Protein AF-A0A920TAX7-F1 (afdb_monomer_lite)

Sequence (154 aa):
MPIRPSKCPGRVSQLYTNQVIPYFRAPHIYVGFPTRYIDRGWSYSATQLPRYGYRKLRGAKSRREGTAVTDGMFMASRDATTFHVWPESFIRPGLRGEQSWFYGDTYQNHGLVETKSMFEDGATICRSTSVRILTRIILVSSAATHCESTDSCR

Foldseek 3Di:
DDDDPPPPPPPQWDWPPFLWDQDPVGNLKIKTWTKTKDFPFPDPVLCVDAPLVVLVVLCVVPRQQSGMFIAIWIWMDRPVPDIDTDPAGPPHPDPDRHDHRGDLPHDADRDDDDAADPDPPPPDDDPDDGHDPDPPRPSPPPPPDDDDDDDDDD

Structure (mmCIF, N/CA/C/O backbone):
data_AF-A0A920TAX7-F1
#
_entry.id   AF-A0A920TAX7-F1
#
loop_
_atom_site.group_PDB
_atom_site.id
_atom_site.type_symbol
_atom_site.label_atom_id
_atom_site.label_alt_id
_atom_site.label_comp_id
_atom_site.label_asym_id
_atom_site.label_entity_id
_atom_site.label_seq_id
_atom_site.pdbx_PDB_ins_code
_atom_site.Cartn_x
_atom_site.Cartn_y
_atom_site.Cartn_z
_atom_site.occupancy
_atom_site.B_iso_or_equiv
_atom_site.auth_seq_id
_atom_site.auth_comp_id
_atom_site.auth_asym_id
_atom_site.auth_atom_id
_atom_site.pdbx_PDB_model_num
ATOM 1 N N . MET A 1 1 ? -14.433 -36.311 -15.760 1.00 39.09 1 MET A N 1
ATOM 2 C CA . MET A 1 1 ? -13.158 -35.707 -15.305 1.00 39.09 1 MET A CA 1
ATOM 3 C C . MET A 1 1 ? -13.354 -35.214 -13.877 1.00 39.09 1 MET A C 1
ATOM 5 O O . MET A 1 1 ? -14.354 -34.539 -13.662 1.00 39.09 1 MET A O 1
ATOM 9 N N . PRO A 1 2 ? -12.489 -35.547 -12.903 1.00 37.56 2 PRO A N 1
ATOM 10 C CA . PRO A 1 2 ? -12.627 -35.031 -11.545 1.00 37.56 2 PRO A CA 1
ATOM 11 C C . PRO A 1 2 ? -12.168 -33.569 -11.482 1.00 37.56 2 PRO A C 1
ATOM 13 O O . PRO A 1 2 ? -11.057 -33.235 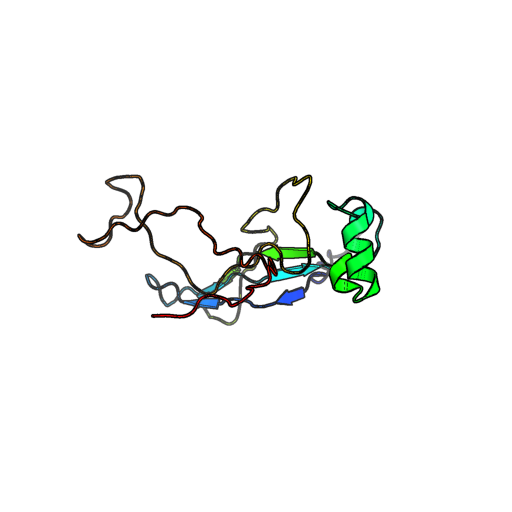-11.898 1.00 37.56 2 PRO A O 1
ATOM 16 N N . ILE A 1 3 ? -13.025 -32.698 -10.952 1.00 46.84 3 ILE A N 1
ATOM 17 C CA . ILE A 1 3 ? -12.693 -31.296 -10.687 1.00 46.84 3 ILE A CA 1
ATOM 18 C C . ILE A 1 3 ? -11.668 -31.283 -9.547 1.00 46.84 3 ILE A C 1
ATOM 20 O O . ILE A 1 3 ? -11.983 -31.682 -8.427 1.00 46.84 3 ILE A O 1
ATOM 24 N N . ARG A 1 4 ? -10.428 -30.848 -9.815 1.00 38.44 4 ARG A N 1
ATOM 25 C CA . ARG A 1 4 ? -9.463 -30.612 -8.729 1.00 38.44 4 ARG A CA 1
ATOM 26 C C . ARG A 1 4 ? -10.005 -29.496 -7.830 1.00 38.44 4 ARG A C 1
ATOM 28 O O . ARG A 1 4 ? -10.455 -28.487 -8.375 1.00 38.44 4 ARG A O 1
ATOM 35 N N . PRO A 1 5 ? -9.902 -29.609 -6.493 1.00 42.09 5 PRO A N 1
ATOM 36 C CA . PRO A 1 5 ? -10.180 -28.475 -5.626 1.00 42.09 5 PRO A CA 1
ATOM 37 C C . PRO A 1 5 ? -9.261 -27.323 -6.036 1.00 42.09 5 PRO A C 1
ATOM 39 O O . PRO A 1 5 ? -8.039 -27.487 -6.128 1.00 42.09 5 PRO A O 1
ATOM 42 N N . SER A 1 6 ? -9.852 -26.163 -6.320 1.00 42.00 6 SER A N 1
ATOM 43 C CA . SER A 1 6 ? -9.107 -24.952 -6.633 1.00 42.00 6 SER A CA 1
ATOM 44 C C . SER A 1 6 ? -8.309 -24.552 -5.399 1.00 42.00 6 SER A C 1
ATOM 46 O O . SER A 1 6 ? -8.835 -23.915 -4.487 1.00 42.00 6 SER A O 1
ATOM 48 N N . LYS A 1 7 ? -7.030 -24.940 -5.357 1.00 43.59 7 LYS A N 1
ATOM 49 C CA . LYS A 1 7 ? -6.075 -24.425 -4.380 1.00 43.59 7 LYS A CA 1
ATOM 50 C C . LYS A 1 7 ? -6.057 -22.912 -4.558 1.00 43.59 7 LYS A C 1
ATOM 52 O O . LYS A 1 7 ? -5.478 -22.438 -5.533 1.00 43.59 7 LYS A O 1
ATOM 57 N N . CYS A 1 8 ? -6.721 -22.181 -3.659 1.00 44.59 8 CYS A N 1
ATOM 58 C CA . CYS A 1 8 ? -6.710 -20.724 -3.663 1.00 44.59 8 CYS A CA 1
ATOM 59 C C . CYS A 1 8 ? -5.242 -20.292 -3.746 1.00 44.59 8 CYS A C 1
ATOM 61 O O . CYS A 1 8 ? -4.473 -20.657 -2.846 1.00 44.59 8 CYS A O 1
ATOM 63 N N . PRO A 1 9 ? -4.806 -19.618 -4.827 1.00 52.56 9 PRO A N 1
ATOM 64 C CA . PRO A 1 9 ? -3.419 -19.213 -4.936 1.00 52.56 9 PRO A CA 1
ATOM 65 C C . PRO A 1 9 ? -3.136 -18.295 -3.751 1.00 52.56 9 PRO A C 1
ATOM 67 O O . PRO A 1 9 ? -3.832 -17.296 -3.556 1.00 52.56 9 PRO A O 1
ATOM 70 N N . GLY A 1 10 ? -2.159 -18.681 -2.923 1.00 56.06 10 GLY A N 1
ATOM 71 C CA . GLY A 1 10 ? -1.776 -17.903 -1.750 1.00 56.06 10 GLY A CA 1
ATOM 72 C C . GLY A 1 10 ? -1.522 -16.456 -2.162 1.00 56.06 10 GLY A C 1
ATOM 73 O O . GLY A 1 10 ? -0.975 -16.212 -3.240 1.00 56.06 10 GLY A O 1
ATOM 74 N N . ARG A 1 11 ? -1.974 -15.500 -1.343 1.00 63.75 11 ARG A N 1
ATOM 75 C CA . ARG A 1 11 ? -1.949 -14.074 -1.688 1.00 63.75 11 ARG A CA 1
ATOM 76 C C . ARG A 1 11 ? -0.521 -13.659 -2.073 1.00 63.75 11 ARG A C 1
ATOM 78 O O . ARG A 1 11 ? 0.345 -13.540 -1.218 1.00 63.75 11 ARG A O 1
ATOM 85 N N . VAL A 1 12 ? -0.302 -13.420 -3.369 1.00 69.62 12 VAL A N 1
ATOM 86 C CA . VAL A 1 12 ? 1.019 -13.090 -3.947 1.00 69.62 12 VAL A CA 1
ATOM 87 C C . VAL A 1 12 ? 1.494 -11.688 -3.529 1.00 69.62 12 VAL A C 1
ATOM 89 O O . VAL A 1 12 ? 2.661 -11.345 -3.681 1.00 69.62 12 VAL A O 1
ATOM 92 N N . SER A 1 13 ? 0.587 -10.861 -3.007 1.00 80.06 13 SER A N 1
ATOM 93 C CA . SER A 1 13 ? 0.865 -9.510 -2.528 1.00 80.06 13 SER A CA 1
ATOM 94 C C . SER A 1 13 ? 1.096 -9.470 -1.018 1.00 80.06 13 SER A C 1
ATOM 96 O O . SER A 1 13 ? 0.290 -10.010 -0.255 1.00 80.06 13 SER A O 1
ATOM 98 N N . GLN A 1 14 ? 2.115 -8.741 -0.582 1.00 88.69 14 GLN A N 1
ATOM 99 C CA . GLN A 1 14 ? 2.385 -8.503 0.835 1.00 88.69 14 GLN A CA 1
ATOM 100 C C . GLN A 1 14 ? 1.474 -7.390 1.375 1.00 88.69 14 GLN A C 1
ATOM 102 O O . GLN A 1 14 ? 1.037 -6.525 0.614 1.00 88.69 14 GLN A O 1
ATOM 107 N N . LEU A 1 15 ? 1.179 -7.417 2.677 1.00 89.19 15 LEU A N 1
ATOM 108 C CA . LEU A 1 15 ? 0.447 -6.359 3.381 1.00 89.19 15 LEU A CA 1
ATOM 109 C C . LEU A 1 15 ? 1.375 -5.715 4.413 1.00 89.19 15 LEU A C 1
ATOM 111 O O . LEU A 1 15 ? 2.032 -6.420 5.179 1.00 89.19 15 LEU A O 1
ATOM 115 N N . TYR A 1 16 ? 1.419 -4.388 4.419 1.00 88.44 16 TYR A N 1
ATOM 116 C CA . TYR A 1 16 ? 2.251 -3.580 5.304 1.00 88.44 16 TYR A CA 1
ATOM 117 C C . TYR A 1 16 ? 1.437 -2.462 5.946 1.00 88.44 16 TYR A C 1
ATOM 119 O O . TYR A 1 16 ? 0.374 -2.092 5.448 1.00 88.44 16 TYR A O 1
ATOM 127 N N . THR A 1 17 ? 1.970 -1.911 7.046 1.00 87.75 17 THR A N 1
ATOM 128 C CA . THR A 1 17 ? 1.420 -0.731 7.736 1.00 87.75 17 THR A CA 1
ATOM 129 C C . THR A 1 17 ? -0.099 -0.823 7.895 1.00 87.75 17 THR A C 1
ATOM 131 O O . THR A 1 17 ? -0.821 0.026 7.400 1.00 87.75 17 THR A O 1
ATOM 134 N N . ASN A 1 18 ? -0.585 -1.888 8.544 1.00 88.94 18 ASN A N 1
ATOM 135 C CA . ASN A 1 18 ? -2.000 -2.298 8.535 1.00 88.94 18 ASN A CA 1
ATOM 136 C C . ASN A 1 18 ? -3.018 -1.246 9.036 1.00 88.94 18 ASN A C 1
ATOM 138 O O . ASN A 1 18 ? -4.220 -1.436 8.855 1.00 88.94 18 ASN A O 1
ATOM 142 N N . GLN A 1 19 ? -2.542 -0.187 9.699 1.00 88.56 19 GLN A N 1
ATOM 143 C CA . GLN A 1 19 ? -3.304 0.917 10.290 1.00 88.56 19 GLN A CA 1
ATOM 144 C C . GLN A 1 19 ? -4.613 0.509 10.983 1.00 88.56 19 GLN A C 1
ATOM 146 O O . GLN A 1 19 ? -5.665 1.096 10.736 1.00 88.56 19 GLN A O 1
ATOM 151 N N . VAL A 1 20 ? -4.556 -0.510 11.844 1.00 91.62 20 VAL A N 1
ATOM 152 C CA . VAL A 1 20 ? -5.741 -0.994 12.562 1.00 91.62 20 VAL A CA 1
ATOM 153 C C . VAL A 1 20 ? -6.120 -0.029 13.684 1.00 91.62 20 VAL A C 1
ATOM 155 O O . VAL A 1 20 ? -5.267 0.367 14.482 1.00 91.62 20 VAL A O 1
ATOM 158 N N . ILE A 1 21 ? -7.407 0.307 13.760 1.00 91.62 21 ILE A N 1
ATOM 159 C CA . ILE A 1 21 ? -8.031 1.041 14.864 1.00 91.62 21 ILE A CA 1
ATOM 160 C C . ILE A 1 21 ? -9.398 0.442 15.225 1.00 91.62 21 ILE A C 1
ATOM 162 O O . ILE A 1 21 ? -10.103 -0.051 14.340 1.00 91.62 21 ILE A O 1
ATOM 166 N N . PRO A 1 22 ? -9.817 0.510 16.501 1.00 92.31 22 PRO A N 1
ATOM 167 C CA . PRO A 1 22 ? -11.219 0.335 16.856 1.00 92.31 22 PRO A CA 1
ATOM 168 C C . PRO A 1 22 ? -12.039 1.511 16.304 1.00 92.31 22 PRO A C 1
ATOM 170 O O . PRO A 1 22 ? -11.614 2.668 16.355 1.00 92.31 22 PRO A O 1
ATOM 173 N N . TYR A 1 23 ? -13.232 1.238 15.784 1.00 90.12 23 TYR A N 1
ATOM 174 C CA . TYR A 1 23 ? -14.146 2.284 15.347 1.00 90.12 23 TYR A CA 1
ATOM 175 C C . TYR A 1 23 ? -14.778 2.963 16.566 1.00 90.12 23 TYR A C 1
ATOM 177 O O . TYR A 1 23 ? -15.477 2.325 17.347 1.00 90.12 23 TYR A O 1
ATOM 185 N N . PHE A 1 24 ? -14.564 4.270 16.732 1.00 87.62 24 PHE A N 1
ATOM 186 C CA . PHE A 1 24 ? -14.940 4.995 17.957 1.00 87.62 24 PHE A CA 1
ATOM 187 C C . PHE A 1 24 ? -16.435 4.910 18.328 1.00 87.62 24 PHE A C 1
ATOM 189 O O . PHE A 1 24 ? -16.763 4.962 19.510 1.00 87.62 24 PHE A O 1
ATOM 196 N N . ARG A 1 25 ? -17.344 4.735 17.352 1.00 87.19 25 ARG A N 1
ATOM 197 C CA . ARG A 1 25 ? -18.790 4.549 17.609 1.00 87.19 25 ARG A CA 1
ATOM 198 C C . ARG A 1 25 ? -19.186 3.100 17.919 1.00 87.19 25 ARG A C 1
ATOM 200 O O . ARG A 1 25 ? -20.272 2.869 18.438 1.00 87.19 25 ARG A O 1
ATOM 207 N N . ALA A 1 26 ? -18.337 2.126 17.595 1.00 91.75 26 ALA A N 1
ATOM 208 C CA . ALA A 1 26 ? -18.546 0.712 17.894 1.00 91.75 26 ALA A CA 1
ATOM 209 C C . ALA A 1 26 ? -17.188 0.050 18.200 1.00 91.75 26 ALA A C 1
ATOM 211 O O . ALA A 1 26 ? -16.607 -0.575 17.312 1.00 91.75 26 ALA A O 1
ATOM 212 N N . PRO A 1 27 ? -16.669 0.163 19.442 1.00 90.69 27 PRO A N 1
ATOM 213 C CA . PRO A 1 27 ? -15.309 -0.279 19.788 1.00 90.69 27 PRO A CA 1
ATOM 214 C C . PRO A 1 27 ? -15.031 -1.771 19.557 1.00 90.69 27 PRO A C 1
ATOM 216 O O . PRO A 1 27 ? -13.879 -2.174 19.452 1.00 90.69 27 PRO A O 1
ATOM 219 N N . HIS A 1 28 ? -16.087 -2.582 19.444 1.00 93.12 28 HIS A N 1
ATOM 220 C CA . HIS A 1 28 ? -16.034 -4.000 19.088 1.00 93.12 28 HIS A CA 1
ATOM 221 C C . HIS A 1 28 ? -15.855 -4.259 17.574 1.00 93.12 28 HIS A C 1
ATOM 223 O O . HIS A 1 28 ? -15.926 -5.404 17.136 1.00 93.12 28 HIS A O 1
ATOM 229 N N . ILE A 1 29 ? -15.705 -3.214 16.754 1.00 93.81 29 ILE A N 1
ATOM 230 C CA . ILE A 1 29 ? -15.390 -3.304 15.326 1.00 93.81 29 ILE A CA 1
ATOM 231 C C . ILE A 1 29 ? -14.023 -2.668 15.109 1.00 93.81 29 ILE A C 1
ATOM 233 O O . ILE A 1 29 ? -13.836 -1.472 15.325 1.00 93.81 29 ILE A O 1
ATOM 237 N N . TYR A 1 30 ? -13.085 -3.468 14.625 1.00 94.06 30 TYR A N 1
ATOM 238 C CA . TYR A 1 30 ? -11.769 -3.030 14.194 1.00 94.06 30 TYR A CA 1
ATOM 239 C C . TYR A 1 30 ? -11.787 -2.828 12.687 1.00 94.06 30 TYR A C 1
ATOM 241 O O . TYR A 1 30 ? -12.262 -3.686 11.944 1.00 94.06 30 TYR A O 1
ATOM 249 N N . VAL A 1 31 ? -11.235 -1.712 12.230 1.00 93.44 31 VAL A N 1
ATOM 250 C CA . VAL A 1 31 ? -11.016 -1.428 10.810 1.00 93.44 31 VAL A CA 1
ATOM 251 C C . VAL A 1 31 ? -9.547 -1.122 10.579 1.00 93.44 31 VAL A C 1
ATOM 253 O O . VAL A 1 31 ? -8.878 -0.570 11.449 1.00 93.44 31 VAL A O 1
ATOM 256 N N . GLY A 1 32 ? -9.036 -1.505 9.417 1.00 91.94 32 GLY A N 1
ATOM 257 C CA . GLY A 1 32 ? -7.655 -1.274 9.026 1.00 91.9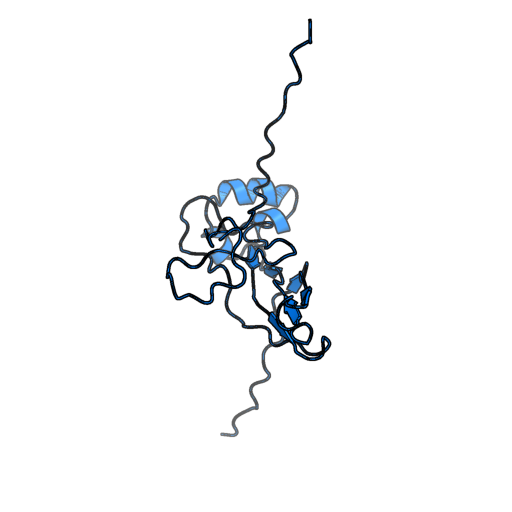4 32 GLY A CA 1
ATOM 258 C C . GLY A 1 32 ? -7.542 -0.922 7.552 1.00 91.94 32 GLY A C 1
ATOM 259 O O . GLY A 1 32 ? -8.364 -1.333 6.728 1.00 91.94 32 GLY A O 1
ATOM 260 N N . PHE A 1 33 ? -6.484 -0.187 7.234 1.00 91.75 33 PHE A N 1
ATOM 261 C CA . PHE A 1 33 ? -6.139 0.218 5.877 1.00 91.75 33 PHE A CA 1
ATOM 262 C C . PHE A 1 33 ? -4.748 -0.317 5.521 1.00 91.75 33 PHE A C 1
ATOM 264 O O . PHE A 1 33 ? -3.771 0.432 5.555 1.00 91.75 33 PHE A O 1
ATOM 271 N N . PRO A 1 34 ? -4.616 -1.632 5.263 1.00 91.00 34 PRO A N 1
ATOM 272 C CA . PRO A 1 34 ? -3.329 -2.219 4.947 1.00 91.00 34 PRO A CA 1
ATOM 273 C C . PRO A 1 34 ? -2.865 -1.792 3.559 1.00 91.00 34 PRO A C 1
ATOM 275 O O . PRO A 1 34 ? -3.576 -1.949 2.561 1.00 91.00 34 PRO A O 1
ATOM 278 N N . THR A 1 35 ? -1.627 -1.312 3.496 1.00 90.88 35 THR A N 1
ATOM 279 C CA . THR A 1 35 ? -0.949 -1.049 2.233 1.00 90.88 35 THR A CA 1
ATOM 280 C C . THR A 1 35 ? -0.578 -2.380 1.603 1.00 90.88 35 THR A C 1
ATOM 282 O O . THR A 1 35 ? 0.258 -3.126 2.122 1.00 90.88 35 THR A O 1
ATOM 285 N N . ARG A 1 36 ? -1.166 -2.674 0.448 1.00 90.25 36 ARG A N 1
ATOM 286 C CA . ARG A 1 36 ? -0.738 -3.772 -0.406 1.00 90.25 36 ARG A CA 1
ATOM 287 C C . ARG A 1 36 ? 0.533 -3.386 -1.141 1.00 90.25 36 ARG A C 1
ATOM 289 O O . ARG A 1 36 ? 0.611 -2.324 -1.748 1.00 90.25 36 ARG A O 1
ATOM 296 N N . TYR A 1 37 ? 1.512 -4.280 -1.105 1.00 90.31 37 TYR A N 1
ATOM 297 C CA . TYR A 1 37 ? 2.753 -4.191 -1.861 1.00 90.31 37 TYR A CA 1
ATOM 298 C C . TYR A 1 37 ? 2.799 -5.312 -2.900 1.00 90.31 37 TYR A C 1
ATOM 300 O O . TYR A 1 37 ? 2.613 -6.493 -2.582 1.00 90.31 37 TYR A O 1
ATOM 308 N N . ILE A 1 38 ? 3.054 -4.936 -4.153 1.00 89.25 38 ILE A N 1
ATOM 309 C CA . ILE A 1 38 ? 3.248 -5.854 -5.274 1.00 89.25 38 ILE A CA 1
ATOM 310 C C . ILE A 1 38 ? 4.542 -5.465 -5.986 1.00 89.25 38 ILE A C 1
ATOM 312 O O . ILE A 1 38 ? 4.637 -4.384 -6.560 1.00 89.25 38 ILE A O 1
ATOM 316 N N . ASP A 1 39 ? 5.511 -6.376 -6.020 1.00 90.00 39 ASP A N 1
ATOM 317 C CA . ASP A 1 39 ? 6.694 -6.270 -6.875 1.00 90.00 39 ASP A CA 1
ATOM 318 C C . ASP A 1 39 ? 6.772 -7.513 -7.765 1.00 90.00 39 ASP A C 1
ATOM 320 O O . ASP A 1 39 ? 6.872 -8.642 -7.287 1.00 90.00 39 ASP A O 1
ATOM 324 N N . ARG A 1 40 ? 6.677 -7.298 -9.080 1.00 87.81 40 ARG A N 1
ATOM 325 C CA . ARG A 1 40 ? 6.841 -8.338 -10.112 1.00 87.81 40 ARG A CA 1
ATOM 326 C C . ARG A 1 40 ? 8.140 -8.150 -10.907 1.00 87.81 40 ARG A C 1
ATOM 328 O O . ARG A 1 40 ? 8.362 -8.847 -11.893 1.00 87.81 40 ARG A O 1
ATOM 335 N N . GLY A 1 41 ? 9.001 -7.218 -10.493 1.00 89.44 41 GLY A N 1
ATOM 336 C CA . GLY A 1 41 ? 10.167 -6.790 -11.256 1.00 89.44 41 GLY A CA 1
ATOM 337 C C . GLY A 1 41 ? 9.813 -6.090 -12.569 1.00 89.44 41 GLY A C 1
ATOM 338 O O . GLY A 1 41 ? 8.705 -5.595 -12.769 1.00 89.44 41 GLY A O 1
ATOM 339 N N . TRP A 1 42 ? 10.783 -6.065 -13.483 1.00 90.06 42 TRP A N 1
ATOM 340 C CA . TRP A 1 42 ? 10.650 -5.491 -14.823 1.00 90.06 42 TRP A CA 1
ATOM 341 C C . TRP A 1 42 ? 9.854 -6.409 -15.765 1.00 90.06 42 TRP A C 1
ATOM 343 O O . TRP A 1 42 ? 10.390 -6.964 -16.720 1.00 90.06 42 TRP A O 1
ATOM 353 N N . SER A 1 43 ? 8.564 -6.585 -15.484 1.00 89.94 43 SER A N 1
ATOM 354 C CA . SER A 1 43 ? 7.617 -7.233 -16.394 1.00 89.94 43 SER A CA 1
ATOM 355 C C . SER A 1 43 ? 7.225 -6.304 -17.551 1.00 89.94 43 SER A C 1
ATOM 357 O O . SER A 1 43 ? 7.383 -5.084 -17.465 1.00 89.94 43 SER A O 1
ATOM 359 N N . TYR A 1 44 ? 6.602 -6.856 -18.601 1.00 90.00 44 TYR A N 1
ATOM 360 C CA . TYR A 1 44 ? 5.969 -6.049 -19.654 1.00 90.00 44 TYR A CA 1
ATOM 361 C C . TYR A 1 44 ? 5.018 -4.992 -19.065 1.00 90.00 44 TYR A C 1
ATOM 363 O O . TYR A 1 44 ? 5.127 -3.817 -19.403 1.00 90.00 44 TYR A O 1
ATOM 371 N N . SER A 1 45 ? 4.177 -5.362 -18.090 1.00 87.81 45 SER A N 1
ATOM 372 C CA . SER A 1 45 ? 3.277 -4.414 -17.420 1.00 87.81 45 SER A CA 1
ATOM 373 C C . SER A 1 45 ? 4.014 -3.272 -16.706 1.00 87.81 45 SER A C 1
ATOM 375 O O . SER A 1 45 ? 3.524 -2.150 -16.728 1.00 87.81 45 SER A O 1
ATOM 377 N N . ALA A 1 46 ? 5.201 -3.509 -16.132 1.00 88.06 46 ALA A N 1
ATOM 378 C CA . ALA A 1 46 ? 6.006 -2.455 -15.508 1.00 88.06 46 ALA A CA 1
ATOM 379 C C . ALA A 1 46 ? 6.566 -1.444 -16.531 1.00 88.06 46 ALA A C 1
ATOM 381 O O . ALA A 1 46 ? 6.788 -0.284 -16.185 1.00 88.06 46 ALA A O 1
ATOM 382 N N . THR A 1 47 ? 6.750 -1.846 -17.798 1.00 87.44 47 THR A N 1
ATOM 383 C CA . THR A 1 47 ? 7.130 -0.916 -18.882 1.00 87.44 47 THR A CA 1
ATOM 384 C C . THR A 1 47 ? 6.001 0.034 -19.279 1.00 87.44 47 THR A C 1
ATOM 386 O O . THR A 1 47 ? 6.273 1.140 -19.731 1.00 87.44 47 THR A O 1
ATOM 389 N N . GLN A 1 48 ? 4.746 -0.378 -19.069 1.00 88.62 48 GLN A N 1
ATOM 390 C CA . GLN A 1 48 ? 3.548 0.394 -19.414 1.00 88.62 48 GLN A CA 1
ATOM 391 C C . GLN A 1 48 ? 3.118 1.374 -18.303 1.00 88.62 48 GLN A C 1
ATOM 393 O O . GLN A 1 48 ? 2.126 2.080 -18.459 1.00 88.62 48 GLN A O 1
ATOM 398 N N . LEU A 1 49 ? 3.834 1.430 -17.169 1.00 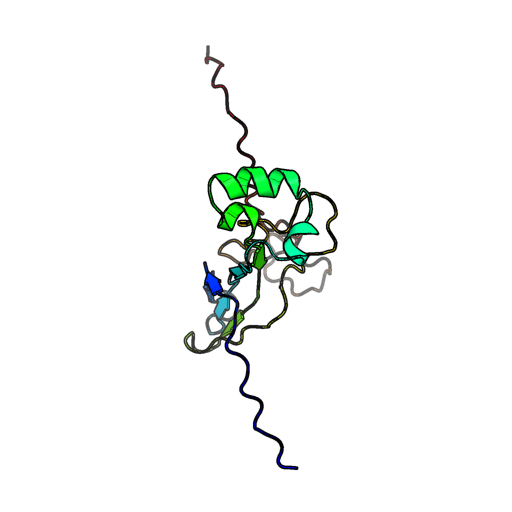88.25 49 LEU A N 1
ATOM 399 C CA . LEU A 1 49 ? 3.479 2.315 -16.053 1.00 88.25 49 LEU A CA 1
ATOM 400 C C . LEU A 1 49 ? 3.963 3.778 -16.265 1.00 88.25 49 LEU A C 1
ATOM 402 O O . LEU A 1 49 ? 5.065 3.997 -16.784 1.00 88.25 49 LEU A O 1
ATOM 406 N N . PRO A 1 50 ? 3.223 4.797 -15.771 1.00 88.38 50 PRO A N 1
ATOM 407 C CA . PRO A 1 50 ? 3.464 6.228 -16.047 1.00 88.38 50 PRO A CA 1
ATOM 408 C C . PRO A 1 50 ? 4.853 6.772 -15.671 1.00 88.38 50 PRO A C 1
ATOM 410 O O . PRO A 1 50 ? 5.215 6.754 -14.498 1.00 88.38 50 PRO A O 1
ATOM 413 N N . ARG A 1 51 ? 5.620 7.335 -16.616 1.00 87.44 51 ARG A N 1
ATOM 414 C CA . ARG A 1 51 ? 7.036 7.763 -16.433 1.00 87.44 51 ARG A CA 1
ATOM 415 C C . ARG A 1 51 ? 8.032 6.595 -16.298 1.00 87.44 51 ARG A C 1
ATOM 417 O O . ARG A 1 51 ? 8.885 6.581 -15.408 1.00 87.44 51 ARG A O 1
ATOM 424 N N . TYR A 1 52 ? 7.985 5.642 -17.229 1.00 89.50 52 TYR A N 1
ATOM 425 C CA . TYR A 1 52 ? 8.952 4.535 -17.346 1.00 89.50 52 TYR A CA 1
ATOM 426 C C . TYR A 1 52 ? 10.434 4.970 -17.255 1.00 89.50 52 TYR A C 1
ATOM 428 O O . TYR A 1 52 ? 11.220 4.336 -16.552 1.00 89.50 52 TYR A O 1
ATOM 436 N N . GLY A 1 53 ? 10.818 6.094 -17.878 1.00 91.19 53 GLY A N 1
ATOM 437 C CA . GLY A 1 53 ? 12.180 6.641 -17.770 1.00 91.19 53 GLY A CA 1
ATOM 438 C C . GLY A 1 53 ? 12.586 7.002 -16.334 1.00 91.19 53 GLY A C 1
ATOM 439 O O . GLY A 1 53 ? 13.668 6.634 -15.885 1.00 91.19 53 GLY A O 1
ATOM 440 N N . TYR A 1 54 ? 11.688 7.628 -15.566 1.00 89.94 54 TYR A N 1
ATOM 441 C CA . TYR A 1 54 ? 11.925 7.940 -14.151 1.00 89.94 54 TYR A CA 1
ATOM 442 C C . TYR A 1 54 ? 12.014 6.668 -13.291 1.00 89.94 54 TYR A C 1
ATOM 444 O O . TYR A 1 54 ? 12.882 6.570 -12.421 1.00 89.94 54 TYR A O 1
ATOM 452 N N . ARG A 1 55 ? 11.188 5.650 -13.586 1.00 91.06 55 ARG A N 1
ATOM 453 C CA . ARG A 1 55 ? 11.300 4.324 -12.951 1.00 91.06 55 ARG A CA 1
ATOM 454 C C . ARG A 1 55 ? 12.667 3.683 -13.184 1.00 91.06 55 ARG A C 1
ATOM 456 O O . ARG A 1 55 ? 13.186 3.079 -12.253 1.00 91.06 55 ARG A O 1
ATOM 463 N N . LYS A 1 56 ? 13.282 3.821 -14.369 1.00 92.31 56 LYS A N 1
ATOM 464 C CA . LYS A 1 56 ? 14.654 3.318 -14.600 1.00 92.31 56 LYS A CA 1
ATOM 465 C C . LYS A 1 56 ? 15.670 4.009 -13.692 1.00 92.31 56 LYS A C 1
ATOM 467 O O . LYS A 1 56 ? 16.485 3.325 -13.084 1.00 92.31 56 LYS A O 1
ATOM 472 N N . LEU A 1 57 ? 15.587 5.334 -13.556 1.00 92.50 57 LEU A N 1
ATOM 473 C CA . LEU A 1 57 ? 16.497 6.115 -12.709 1.00 92.50 57 LEU A CA 1
ATOM 474 C C . LEU A 1 57 ? 16.388 5.721 -11.225 1.00 92.50 57 LEU A C 1
ATOM 476 O O . LEU A 1 57 ? 17.408 5.495 -10.578 1.00 92.50 57 LEU A O 1
ATOM 480 N N . ARG A 1 58 ? 15.169 5.560 -10.687 1.00 89.88 58 ARG A N 1
ATOM 481 C CA . ARG A 1 58 ? 14.969 5.047 -9.315 1.00 89.88 58 ARG A CA 1
ATOM 482 C C . ARG A 1 58 ? 15.390 3.580 -9.181 1.00 89.88 58 ARG A C 1
ATOM 484 O O . ARG A 1 58 ? 16.112 3.225 -8.252 1.00 89.88 58 ARG A O 1
ATOM 491 N N . GLY A 1 59 ? 15.009 2.755 -10.155 1.00 90.38 59 GLY A N 1
ATOM 492 C CA . GLY A 1 59 ? 15.331 1.331 -10.232 1.00 90.38 59 GLY A CA 1
ATOM 493 C C . GLY A 1 59 ? 16.831 1.024 -10.258 1.00 90.38 59 GLY A C 1
ATOM 494 O O . GLY A 1 59 ? 17.231 -0.014 -9.738 1.00 90.38 59 GLY A O 1
ATOM 495 N N . ALA A 1 60 ? 17.653 1.929 -10.802 1.00 89.88 60 ALA A N 1
ATOM 496 C CA . ALA A 1 60 ? 19.111 1.810 -10.814 1.00 89.88 60 ALA A CA 1
ATOM 497 C C . ALA A 1 60 ? 19.729 1.883 -9.406 1.00 89.88 60 ALA A C 1
ATOM 499 O O . ALA A 1 60 ? 20.682 1.162 -9.125 1.00 89.88 60 ALA A O 1
ATOM 500 N N . LYS A 1 61 ? 19.170 2.706 -8.504 1.00 87.25 61 LYS A N 1
ATOM 501 C CA . LYS A 1 61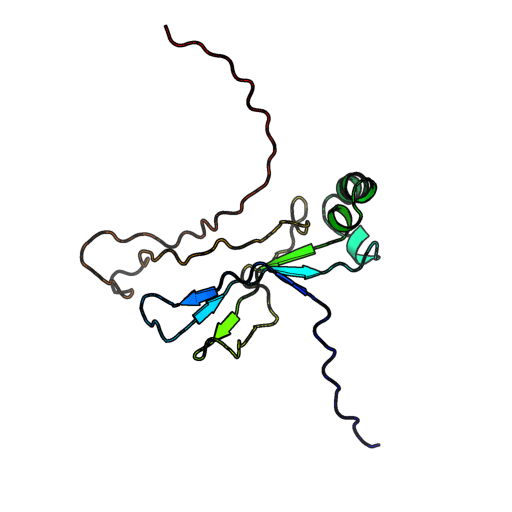 ? 19.584 2.754 -7.090 1.00 87.25 61 LYS A CA 1
ATOM 502 C C . LYS A 1 61 ? 18.920 1.653 -6.264 1.00 87.25 61 LYS A C 1
ATOM 504 O O . LYS A 1 61 ? 19.545 1.081 -5.375 1.00 87.25 61 LYS A O 1
ATOM 509 N N . SER A 1 62 ? 17.643 1.372 -6.516 1.00 87.62 62 SER A N 1
ATOM 510 C CA . SER A 1 62 ? 16.904 0.333 -5.805 1.00 87.62 62 SER A CA 1
ATOM 511 C C . SER A 1 62 ? 15.786 -0.229 -6.675 1.00 87.62 62 SER A C 1
ATOM 513 O O . SER A 1 62 ? 14.816 0.467 -6.972 1.00 87.62 62 SER A O 1
ATOM 515 N N . ARG A 1 63 ? 15.889 -1.513 -7.044 1.00 89.12 63 ARG A N 1
ATOM 516 C CA . ARG A 1 63 ? 14.932 -2.199 -7.932 1.00 89.12 63 ARG A CA 1
ATOM 517 C C . ARG A 1 63 ? 13.471 -1.952 -7.537 1.00 89.12 63 ARG A C 1
ATOM 519 O O . ARG A 1 63 ? 12.688 -1.560 -8.397 1.00 89.12 63 ARG A O 1
ATOM 526 N N . ARG A 1 64 ? 13.139 -2.081 -6.244 1.00 88.38 64 ARG A N 1
ATOM 527 C CA . ARG A 1 64 ? 11.775 -1.866 -5.721 1.00 88.38 64 ARG A CA 1
ATOM 528 C C . ARG A 1 64 ? 11.217 -0.479 -6.051 1.00 88.38 64 ARG A C 1
ATOM 530 O O . ARG A 1 64 ? 10.040 -0.356 -6.343 1.00 88.38 64 ARG A O 1
ATOM 537 N N . GLU A 1 65 ? 12.041 0.568 -6.060 1.00 88.19 65 GLU A N 1
ATOM 538 C CA . GLU A 1 65 ? 11.570 1.933 -6.335 1.00 88.19 65 GLU A CA 1
ATOM 539 C C . GLU A 1 65 ? 11.237 2.148 -7.819 1.00 88.19 65 GLU A C 1
ATOM 541 O O . GLU A 1 65 ? 10.489 3.061 -8.164 1.00 88.19 65 GLU A O 1
ATOM 546 N N . GLY A 1 66 ? 11.790 1.304 -8.697 1.00 89.44 66 GLY A N 1
ATOM 547 C CA . GLY A 1 66 ? 11.456 1.265 -10.117 1.00 89.44 66 GLY A CA 1
ATOM 548 C C . GLY A 1 66 ? 10.315 0.305 -10.465 1.00 89.44 66 GLY A C 1
ATOM 549 O O . GLY A 1 66 ? 9.615 0.566 -11.438 1.00 89.44 66 GLY A O 1
ATOM 550 N N . THR A 1 67 ? 10.114 -0.789 -9.718 1.00 91.44 67 THR A N 1
ATOM 551 C CA . THR A 1 67 ? 9.202 -1.885 -10.124 1.00 91.44 67 THR A CA 1
ATOM 552 C C . THR A 1 67 ? 8.057 -2.192 -9.167 1.00 91.44 67 THR A C 1
ATOM 554 O O . THR A 1 67 ? 7.084 -2.816 -9.593 1.00 91.44 67 THR A O 1
ATOM 557 N N . ALA A 1 68 ? 8.139 -1.779 -7.902 1.00 91.06 68 ALA A N 1
ATOM 558 C CA . ALA A 1 68 ? 7.081 -2.031 -6.937 1.00 91.06 68 ALA A CA 1
ATOM 559 C C . ALA A 1 68 ? 5.937 -1.023 -7.069 1.00 91.06 68 ALA A C 1
ATOM 561 O O . ALA A 1 68 ? 6.125 0.161 -7.358 1.00 91.06 68 ALA A O 1
ATOM 562 N N . VAL A 1 69 ? 4.740 -1.528 -6.807 1.00 89.69 69 VAL A N 1
ATOM 563 C CA . VAL A 1 69 ? 3.477 -0.804 -6.821 1.00 89.69 69 VAL A CA 1
ATOM 564 C C . VAL A 1 69 ? 2.838 -0.968 -5.448 1.00 89.69 69 VAL A C 1
ATOM 566 O O . VAL A 1 69 ? 2.732 -2.094 -4.951 1.00 89.69 69 VAL A O 1
ATOM 569 N N . THR A 1 70 ? 2.413 0.144 -4.845 1.00 89.44 70 THR A N 1
ATOM 570 C CA . THR A 1 70 ? 1.647 0.133 -3.595 1.00 89.44 70 THR A CA 1
ATOM 571 C C . THR A 1 70 ? 0.241 0.680 -3.788 1.00 89.44 70 THR A C 1
ATOM 573 O O . THR A 1 70 ? 0.029 1.657 -4.510 1.00 89.44 70 THR A O 1
ATOM 576 N N . ASP A 1 71 ? -0.726 0.041 -3.134 1.00 88.25 71 ASP A N 1
ATOM 577 C CA . ASP A 1 71 ? -2.120 0.466 -3.134 1.00 88.25 71 ASP A CA 1
ATOM 578 C C . ASP A 1 71 ? -2.799 0.222 -1.780 1.00 88.25 71 ASP A C 1
ATOM 580 O O . ASP A 1 71 ? -2.433 -0.683 -1.033 1.00 88.25 71 ASP A O 1
ATOM 584 N N . GLY A 1 72 ? -3.781 1.056 -1.447 1.00 88.50 72 GLY A N 1
ATOM 585 C CA . GLY A 1 72 ? -4.493 0.976 -0.177 1.00 88.50 72 GLY A CA 1
ATOM 586 C C . GLY A 1 72 ? -5.673 0.021 -0.229 1.00 88.50 72 GLY A C 1
ATOM 587 O O . GLY A 1 72 ? -6.600 0.245 -1.009 1.00 88.50 72 GLY A O 1
ATOM 588 N N . MET A 1 73 ? -5.677 -1.009 0.613 1.00 89.50 73 MET A N 1
ATOM 589 C CA . MET A 1 73 ? -6.808 -1.929 0.767 1.00 89.50 73 MET A CA 1
ATOM 590 C C . MET A 1 73 ? -7.666 -1.555 1.985 1.00 89.50 73 MET A C 1
ATOM 592 O O . MET A 1 73 ? -7.303 -0.696 2.786 1.00 89.50 73 MET A O 1
ATOM 596 N N . PHE A 1 74 ? -8.810 -2.221 2.137 1.00 91.31 74 PHE A N 1
ATOM 597 C CA . PHE A 1 74 ? -9.642 -2.146 3.338 1.00 91.31 74 PHE A CA 1
ATOM 598 C C . PHE A 1 74 ? -9.723 -3.519 4.008 1.00 91.31 74 PHE A C 1
ATOM 600 O O . PHE A 1 74 ? -9.803 -4.550 3.331 1.00 91.31 74 PHE A O 1
ATOM 607 N N . MET A 1 75 ? -9.720 -3.539 5.339 1.00 92.38 75 MET A N 1
ATOM 608 C CA . MET A 1 75 ? -10.024 -4.734 6.118 1.00 92.38 75 MET A CA 1
ATOM 609 C C . MET A 1 75 ? -10.779 -4.409 7.402 1.00 92.38 75 MET A C 1
ATOM 611 O O . MET A 1 75 ? -10.669 -3.307 7.938 1.00 92.38 75 MET A O 1
ATOM 615 N N . ALA A 1 76 ? -11.520 -5.387 7.913 1.00 94.31 76 ALA A N 1
ATOM 616 C CA . ALA A 1 76 ? -12.286 -5.251 9.144 1.00 94.31 76 ALA A CA 1
ATOM 617 C C . ALA A 1 76 ? -12.333 -6.567 9.929 1.00 94.31 76 ALA A C 1
ATOM 619 O O . ALA A 1 76 ? -12.206 -7.651 9.360 1.00 94.31 76 ALA A O 1
ATOM 620 N N . SER A 1 77 ? -12.522 -6.459 11.240 1.00 95.38 77 SER A N 1
ATOM 621 C CA . SER A 1 77 ? -12.628 -7.576 12.180 1.00 95.38 77 SER A CA 1
ATOM 622 C C . SER A 1 77 ? -13.553 -7.205 13.346 1.00 95.38 77 SER A C 1
ATOM 624 O O . SER A 1 77 ? -13.740 -6.028 13.652 1.00 95.38 77 SER A O 1
ATOM 626 N N . ARG A 1 78 ? -14.126 -8.214 14.011 1.00 94.69 78 ARG A N 1
ATOM 627 C CA . ARG A 1 78 ? -14.849 -8.078 15.290 1.00 94.69 78 ARG A CA 1
ATOM 628 C C . ARG A 1 78 ? -14.044 -8.619 16.482 1.00 94.69 78 ARG A C 1
ATOM 630 O O . ARG A 1 78 ? -14.320 -8.254 17.617 1.00 94.69 78 ARG A O 1
ATOM 637 N N . ASP A 1 79 ? -13.062 -9.481 16.225 1.00 92.81 79 ASP A N 1
ATOM 638 C CA . ASP A 1 79 ? -12.294 -10.238 17.224 1.00 92.81 79 ASP A CA 1
ATOM 639 C C . ASP A 1 79 ? -10.820 -9.792 17.339 1.00 92.81 79 ASP A C 1
ATOM 641 O O . ASP A 1 79 ? -10.078 -10.337 18.151 1.00 92.81 79 ASP A O 1
ATOM 645 N N . ALA A 1 80 ? -10.390 -8.834 16.508 1.00 88.88 80 ALA A N 1
ATOM 646 C CA . ALA A 1 80 ? -9.007 -8.373 16.334 1.00 88.88 80 ALA A CA 1
ATOM 647 C C . ALA A 1 80 ? -7.973 -9.464 15.974 1.00 88.88 80 ALA A C 1
ATOM 649 O O . ALA A 1 80 ? -6.775 -9.179 15.956 1.00 88.88 80 ALA A O 1
ATOM 650 N N . THR A 1 81 ? -8.404 -10.683 15.639 1.00 90.88 81 THR A N 1
ATOM 651 C CA . THR A 1 81 ? -7.525 -11.809 15.276 1.00 90.88 81 THR A CA 1
ATOM 652 C C . THR A 1 81 ? -7.754 -12.257 13.835 1.00 90.88 81 THR A C 1
ATOM 654 O O . THR A 1 81 ? -6.796 -12.415 13.077 1.00 90.88 81 THR A O 1
ATOM 657 N N . THR A 1 82 ? -9.014 -12.367 13.415 1.00 91.75 82 THR A N 1
ATOM 658 C CA . THR A 1 82 ? -9.418 -12.731 12.058 1.00 91.75 82 THR A CA 1
ATOM 659 C C . THR A 1 82 ? -9.925 -11.493 11.326 1.00 91.75 82 THR A C 1
ATOM 661 O O . THR A 1 82 ? -10.954 -10.915 11.677 1.00 91.75 82 THR A O 1
ATOM 664 N N . PHE A 1 83 ? -9.211 -11.078 10.279 1.00 92.75 83 PHE A N 1
ATOM 665 C CA . PHE A 1 83 ? -9.590 -9.931 9.452 1.00 92.75 83 PHE A CA 1
ATOM 666 C C . PHE A 1 83 ? -10.168 -10.380 8.113 1.00 92.75 83 PHE A C 1
ATOM 668 O O . PHE A 1 83 ? -9.523 -11.102 7.351 1.00 92.75 83 PHE A O 1
ATOM 675 N N . HIS A 1 84 ? -11.358 -9.881 7.786 1.00 92.62 84 HIS A N 1
ATOM 676 C CA . HIS A 1 84 ? -11.864 -9.922 6.423 1.00 92.62 84 HIS A CA 1
ATOM 677 C C . HIS A 1 84 ? -11.158 -8.833 5.607 1.00 92.62 84 HIS A C 1
ATOM 679 O O . HIS A 1 84 ? -11.286 -7.646 5.913 1.00 92.62 84 HIS A O 1
ATOM 685 N N . VAL A 1 85 ? -10.401 -9.233 4.583 1.00 90.69 85 VAL A N 1
ATOM 686 C CA . VAL A 1 85 ? -9.612 -8.331 3.730 1.00 90.69 85 VAL A CA 1
ATOM 687 C C . VAL A 1 85 ? -10.166 -8.366 2.307 1.00 90.69 85 VAL A C 1
ATOM 689 O O . VAL A 1 85 ? -9.889 -9.312 1.563 1.00 90.69 85 VAL A O 1
ATOM 692 N N . TRP A 1 86 ? -10.903 -7.325 1.919 1.00 90.56 86 TRP A N 1
ATOM 693 C CA . TRP A 1 86 ? -11.466 -7.176 0.571 1.00 90.56 86 TRP A CA 1
ATOM 694 C C . TRP A 1 86 ? -10.347 -7.117 -0.476 1.00 90.56 86 TRP A C 1
ATOM 696 O O . TRP A 1 86 ? -9.395 -6.374 -0.258 1.00 90.56 86 TRP A O 1
ATOM 706 N N . PRO A 1 87 ? -10.387 -7.891 -1.578 1.00 87.00 87 PRO A N 1
ATOM 707 C CA . PRO A 1 87 ? -9.298 -7.938 -2.560 1.00 87.00 87 PRO A CA 1
ATOM 708 C C . PRO A 1 87 ? -9.143 -6.650 -3.391 1.00 87.00 87 PRO A C 1
ATOM 710 O O . PRO A 1 87 ? -8.083 -6.436 -3.991 1.00 87.00 87 PRO A O 1
ATOM 713 N N . GLU A 1 88 ? -10.161 -5.794 -3.428 1.00 86.56 88 GLU A N 1
ATOM 714 C CA . GLU A 1 88 ? -10.166 -4.504 -4.111 1.00 86.56 88 GLU A CA 1
ATOM 715 C C . GLU A 1 88 ? -9.353 -3.433 -3.362 1.00 86.56 88 GLU A C 1
ATOM 717 O O . GLU A 1 88 ? -9.253 -3.423 -2.134 1.00 86.56 88 GLU A O 1
ATOM 722 N N . SER A 1 89 ? -8.804 -2.475 -4.110 1.00 86.25 89 SER A N 1
ATOM 723 C CA . SER A 1 89 ? -8.221 -1.259 -3.536 1.00 86.25 89 SER A CA 1
ATOM 724 C C . SER A 1 89 ? -9.337 -0.329 -3.047 1.00 86.25 89 SER A C 1
ATOM 726 O O . SER A 1 89 ? -10.246 0.005 -3.810 1.00 86.25 89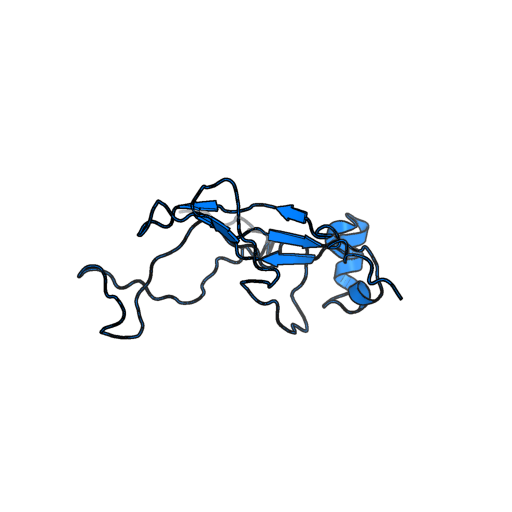 SER A O 1
ATOM 728 N N . PHE A 1 90 ? -9.254 0.122 -1.796 1.00 85.75 90 PHE A N 1
ATOM 729 C CA . PHE A 1 90 ? -10.219 1.031 -1.174 1.00 85.75 90 PHE A CA 1
ATOM 730 C C . PHE A 1 90 ? -10.191 2.410 -1.839 1.00 85.75 90 PHE A C 1
ATOM 732 O O . PHE A 1 90 ? -11.206 2.894 -2.339 1.00 85.75 90 PHE A O 1
ATOM 739 N N . ILE A 1 91 ? -8.996 2.998 -1.948 1.00 81.31 91 ILE A N 1
ATOM 740 C CA . ILE A 1 91 ? -8.744 4.041 -2.941 1.00 81.31 91 ILE A CA 1
ATOM 741 C C . ILE A 1 91 ? -8.457 3.306 -4.245 1.00 81.31 91 ILE A C 1
ATOM 743 O O . ILE A 1 91 ? -7.362 2.775 -4.415 1.00 81.31 91 ILE A O 1
ATOM 747 N N . ARG A 1 92 ? -9.425 3.249 -5.165 1.00 76.25 92 ARG A N 1
ATOM 748 C CA . ARG A 1 92 ? -9.197 2.626 -6.476 1.00 76.25 92 ARG A CA 1
ATOM 749 C C . ARG A 1 92 ? -8.148 3.435 -7.250 1.00 76.25 92 ARG A C 1
ATOM 751 O O . ARG A 1 92 ? -8.431 4.587 -7.590 1.00 76.25 92 ARG A O 1
ATOM 758 N N . PRO A 1 93 ? -6.966 2.875 -7.559 1.00 68.81 93 PRO A N 1
ATOM 759 C CA . PRO A 1 93 ? -6.002 3.552 -8.411 1.00 68.81 93 PRO A CA 1
ATOM 760 C C . PRO A 1 93 ? -6.565 3.587 -9.838 1.00 68.81 93 PRO A C 1
ATOM 762 O O . PRO A 1 93 ? -6.674 2.568 -10.519 1.00 68.81 93 PRO A O 1
ATOM 765 N N . GLY A 1 94 ? -7.009 4.769 -10.265 1.00 71.38 94 GLY A N 1
ATOM 766 C CA . GLY A 1 94 ? -7.576 4.968 -11.595 1.00 71.38 94 GLY A CA 1
ATOM 767 C C . GLY A 1 94 ? -6.532 4.878 -12.713 1.00 71.38 94 GLY A C 1
ATOM 768 O O . GLY A 1 94 ? -5.322 4.813 -12.477 1.00 71.38 94 GLY A O 1
ATOM 769 N N . LEU A 1 95 ? -7.013 4.959 -13.954 1.00 71.38 95 LEU A N 1
ATOM 770 C CA . LEU A 1 95 ? -6.183 5.187 -15.139 1.00 71.38 95 LEU A CA 1
ATOM 771 C C . LEU A 1 95 ? -5.526 6.576 -15.043 1.00 71.38 95 LEU A C 1
ATOM 773 O O . LEU A 1 95 ? -6.082 7.577 -15.484 1.00 71.38 95 LEU A O 1
ATOM 777 N N . ARG A 1 96 ? -4.345 6.645 -14.424 1.00 68.69 96 ARG A N 1
ATOM 778 C CA . ARG A 1 96 ? -3.508 7.850 -14.370 1.00 68.69 96 ARG A CA 1
ATOM 779 C C . ARG A 1 96 ? -2.415 7.766 -15.424 1.00 68.69 96 ARG A C 1
ATOM 781 O O . ARG A 1 96 ? -1.648 6.811 -15.414 1.00 68.69 96 ARG A O 1
ATOM 788 N N . GLY A 1 97 ? -2.333 8.776 -16.290 1.00 67.94 97 GLY A N 1
ATOM 789 C CA . GLY A 1 97 ? -1.345 8.842 -17.374 1.00 67.94 97 GLY A CA 1
ATOM 790 C C . GLY A 1 97 ? 0.051 9.322 -16.959 1.00 67.94 97 GLY A C 1
ATOM 791 O O . GLY A 1 97 ? 1.020 8.991 -17.634 1.00 67.94 97 GLY A O 1
ATOM 792 N N . GLU A 1 98 ? 0.178 10.061 -15.847 1.00 73.31 98 GLU A N 1
ATOM 793 C CA . GLU A 1 98 ? 1.427 10.770 -15.507 1.00 73.31 98 GLU A CA 1
ATOM 794 C C . GLU A 1 98 ? 2.040 10.390 -14.152 1.00 73.31 98 GLU A C 1
ATOM 796 O O . GLU A 1 98 ? 3.173 9.914 -14.095 1.00 73.31 98 GLU A O 1
ATOM 801 N N . GLN A 1 99 ? 1.329 10.612 -13.042 1.00 76.81 99 GLN A N 1
ATOM 802 C CA . GLN A 1 99 ? 1.886 10.476 -11.690 1.00 76.81 99 GLN A CA 1
ATOM 803 C C . GLN A 1 99 ? 1.032 9.538 -10.828 1.00 76.81 99 GLN A C 1
ATOM 805 O O . GLN A 1 99 ? 0.087 9.966 -10.168 1.00 76.81 99 GLN A O 1
ATOM 810 N N . SER A 1 100 ? 1.341 8.239 -10.883 1.00 80.06 100 SER A N 1
ATOM 811 C CA . SER A 1 100 ? 0.895 7.240 -9.901 1.00 80.06 100 SER A CA 1
ATOM 812 C C . SER A 1 100 ? 1.591 5.886 -10.103 1.00 80.06 100 SER A C 1
ATOM 814 O O . SER A 1 100 ? 2.379 5.708 -11.042 1.00 80.06 100 SER A O 1
ATOM 816 N N . TRP A 1 101 ? 1.212 4.914 -9.266 1.00 85.00 101 TRP A N 1
ATOM 817 C CA . TRP A 1 101 ? 1.663 3.524 -9.274 1.00 85.00 101 TRP A CA 1
ATOM 818 C C . TRP A 1 101 ? 3.149 3.376 -8.922 1.00 85.00 101 TRP A C 1
ATOM 820 O O . TRP A 1 101 ? 3.863 2.562 -9.510 1.00 85.00 101 TRP A O 1
ATOM 830 N N . PHE A 1 102 ? 3.642 4.203 -8.003 1.00 88.12 102 PHE A N 1
ATOM 831 C CA . PHE A 1 102 ? 4.981 4.101 -7.430 1.00 88.12 102 PHE A CA 1
ATOM 832 C C . PHE A 1 102 ? 4.972 3.382 -6.080 1.00 88.12 102 PHE A C 1
ATOM 834 O O . PHE A 1 102 ? 3.946 3.269 -5.411 1.00 88.12 102 PHE A O 1
ATOM 841 N N . TYR A 1 103 ? 6.149 2.932 -5.654 1.00 87.31 103 TYR A N 1
ATOM 842 C CA . TYR A 1 103 ? 6.397 2.585 -4.262 1.00 87.31 103 TYR A CA 1
ATOM 843 C C . TYR A 1 103 ? 6.203 3.823 -3.372 1.00 87.31 103 TYR A C 1
ATOM 845 O O . TYR A 1 103 ? 6.894 4.824 -3.561 1.00 87.31 103 TYR A O 1
ATOM 853 N N . GLY A 1 104 ? 5.281 3.751 -2.411 1.00 85.00 104 GLY A N 1
ATOM 854 C CA . GLY A 1 104 ? 4.912 4.885 -1.552 1.00 85.00 104 GLY A CA 1
ATOM 855 C C . GLY A 1 104 ? 3.597 5.569 -1.944 1.00 85.00 104 GLY A C 1
ATOM 856 O O . GLY A 1 104 ? 3.080 6.370 -1.169 1.00 85.00 104 GLY A O 1
ATOM 857 N N . ASP A 1 105 ? 3.016 5.242 -3.102 1.00 83.69 105 ASP A N 1
ATOM 858 C CA . ASP A 1 105 ? 1.723 5.794 -3.509 1.00 83.69 105 ASP A CA 1
ATOM 859 C C . ASP A 1 105 ? 0.556 5.160 -2.748 1.00 83.69 105 ASP A C 1
ATOM 861 O O . ASP A 1 105 ? 0.587 3.987 -2.369 1.00 83.69 105 ASP A O 1
ATOM 865 N N . THR A 1 106 ? -0.532 5.928 -2.633 1.00 81.56 106 THR A N 1
ATOM 866 C CA . THR A 1 106 ? -1.844 5.453 -2.156 1.00 81.56 106 THR A CA 1
ATOM 867 C C . THR A 1 106 ? -1.832 4.903 -0.722 1.00 81.56 106 THR A C 1
ATOM 869 O O . THR A 1 106 ? -2.679 4.084 -0.373 1.00 81.56 106 THR A O 1
ATOM 872 N N . TYR A 1 107 ? -0.909 5.358 0.127 1.00 83.75 107 TYR A N 1
ATOM 873 C CA . TYR A 1 107 ? -0.929 5.050 1.559 1.00 83.75 107 TYR A CA 1
ATOM 874 C C . TYR A 1 107 ? -2.104 5.754 2.253 1.00 83.75 107 TYR A C 1
ATOM 876 O O . TYR A 1 107 ? -2.429 6.904 1.945 1.00 83.75 107 TYR A O 1
ATOM 884 N N . GLN A 1 108 ? -2.723 5.072 3.215 1.00 82.06 108 GLN A N 1
ATOM 885 C CA . GLN A 1 108 ? -3.666 5.669 4.160 1.00 82.06 108 GLN A CA 1
ATOM 886 C C . GLN A 1 108 ? -2.926 6.035 5.444 1.00 82.06 108 GLN A C 1
ATOM 888 O O . GLN A 1 108 ? -2.001 5.339 5.870 1.00 82.06 108 GLN A O 1
ATOM 893 N N . ASN A 1 109 ? -3.360 7.120 6.081 1.00 80.38 109 ASN A N 1
ATOM 894 C CA . ASN A 1 109 ? -2.915 7.444 7.428 1.00 80.38 109 ASN A CA 1
ATOM 895 C C . ASN A 1 109 ? -3.599 6.535 8.467 1.00 80.38 109 ASN A C 1
ATOM 897 O O . ASN A 1 109 ? -4.667 5.976 8.217 1.00 80.38 109 ASN A O 1
ATOM 901 N N . HIS A 1 110 ? -3.007 6.441 9.656 1.00 79.62 110 HIS A N 1
ATOM 902 C CA . HIS A 1 110 ? -3.691 5.939 10.845 1.00 79.62 110 HIS A CA 1
ATOM 903 C C . HIS A 1 110 ? -4.763 6.946 11.282 1.00 79.62 110 HIS A C 1
ATOM 905 O O . HIS A 1 110 ? -4.460 8.123 11.478 1.00 79.62 110 HIS A O 1
ATOM 911 N N . GLY A 1 111 ? -6.013 6.497 11.413 1.00 78.44 111 GLY A N 1
ATOM 912 C CA . GLY A 1 111 ? -7.119 7.324 11.903 1.00 78.44 111 GLY A CA 1
ATOM 913 C C . GLY A 1 111 ? -8.319 7.423 10.958 1.00 78.44 111 GLY A C 1
ATOM 914 O O . GLY A 1 111 ? -8.191 7.477 9.737 1.00 78.44 111 GLY A O 1
ATOM 915 N N . LEU A 1 112 ? -9.506 7.506 11.558 1.00 81.69 112 LEU A N 1
ATOM 916 C CA . LEU A 1 112 ? -10.737 7.938 10.903 1.00 81.69 112 LEU A CA 1
ATOM 917 C C . LEU A 1 112 ? -11.076 9.340 11.402 1.00 81.69 112 LEU A C 1
ATOM 919 O O . LEU A 1 112 ? -11.248 9.543 12.601 1.00 81.69 112 LEU A O 1
ATOM 923 N N . VAL A 1 113 ? -11.211 10.289 10.482 1.00 84.25 113 VAL A N 1
ATOM 924 C CA . VAL A 1 113 ? -11.747 11.617 10.792 1.00 84.25 113 VAL A CA 1
ATOM 925 C C . VAL A 1 113 ? -13.267 11.536 10.635 1.00 84.25 113 VAL A C 1
ATOM 927 O O . VAL A 1 113 ? -13.757 11.267 9.536 1.00 84.25 113 VAL A O 1
ATOM 930 N N . GLU A 1 114 ? -14.023 11.714 11.726 1.00 82.69 114 GLU A N 1
ATOM 931 C CA . GLU A 1 114 ? -15.476 11.927 11.634 1.00 82.69 114 GLU A CA 1
ATOM 932 C C . GLU A 1 114 ? -15.753 13.196 10.832 1.00 82.69 114 GLU A C 1
ATOM 934 O O . GLU A 1 114 ? -14.984 14.152 10.908 1.00 82.69 114 GLU A O 1
ATOM 939 N N . THR A 1 115 ? -16.875 13.248 10.105 1.00 81.62 115 THR A N 1
ATOM 940 C CA . THR A 1 115 ? -17.241 14.471 9.402 1.00 81.62 115 THR A CA 1
ATOM 941 C C . THR A 1 115 ? -18.740 14.758 9.243 1.00 81.62 115 THR A C 1
ATOM 943 O O . THR A 1 115 ? -19.591 13.895 9.433 1.00 81.62 115 THR A O 1
ATOM 946 N N . LYS A 1 116 ? -19.040 16.004 8.838 1.00 79.88 116 LYS A N 1
ATOM 947 C CA . LYS A 1 116 ? -20.373 16.503 8.461 1.00 79.88 116 LYS A CA 1
ATOM 948 C C . LYS A 1 116 ? -20.893 1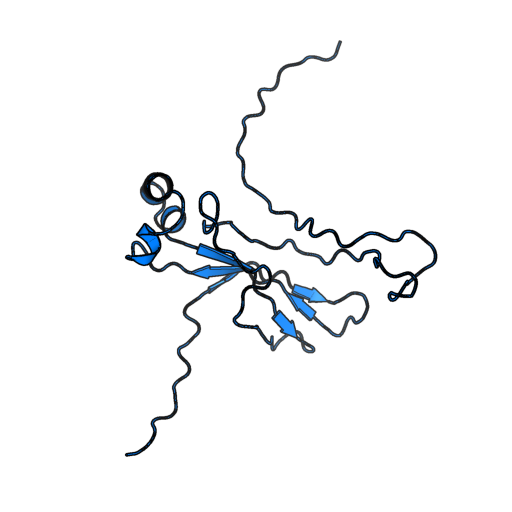5.743 7.251 1.00 79.88 116 LYS A C 1
ATOM 950 O O . LYS A 1 116 ? -20.263 15.732 6.190 1.00 79.88 116 LYS A O 1
ATOM 955 N N . SER A 1 117 ? -22.109 15.263 7.407 1.00 78.06 117 SER A N 1
ATOM 956 C CA . SER A 1 117 ? -23.052 14.998 6.338 1.00 78.06 117 SER A CA 1
ATOM 957 C C . SER A 1 117 ? -23.269 16.214 5.423 1.00 78.06 117 SER A C 1
ATOM 959 O O . SER A 1 117 ? -23.205 17.374 5.829 1.00 78.06 117 SER A O 1
ATOM 961 N N . MET A 1 118 ? -23.560 15.950 4.151 1.00 76.69 118 MET A N 1
ATOM 962 C CA . MET A 1 118 ? -24.126 16.969 3.252 1.00 76.69 118 MET A CA 1
ATOM 963 C C . MET A 1 118 ? -25.653 17.071 3.391 1.00 76.69 118 MET A C 1
ATOM 965 O O . MET A 1 118 ? -26.254 17.995 2.859 1.00 76.69 118 MET A O 1
ATOM 969 N N . PHE A 1 119 ? -26.260 16.127 4.113 1.00 79.00 119 PHE A N 1
ATOM 970 C CA . PHE A 1 119 ? -27.695 16.007 4.346 1.00 79.00 119 PHE A CA 1
ATOM 971 C C . PHE A 1 119 ? -28.027 16.442 5.772 1.00 79.00 119 PHE A C 1
ATOM 973 O O . PHE A 1 119 ? -27.335 16.040 6.707 1.00 79.00 119 PHE A O 1
ATOM 980 N N . GLU A 1 120 ? -29.088 17.224 5.932 1.00 66.06 120 GLU A N 1
ATOM 981 C CA . GLU A 1 120 ? -29.521 17.788 7.217 1.00 66.06 120 GLU A CA 1
ATOM 982 C C . GLU A 1 120 ? -29.886 16.686 8.234 1.00 66.06 120 GLU A C 1
ATOM 984 O O . GLU A 1 120 ? -29.371 16.671 9.355 1.00 66.06 120 GLU A O 1
ATOM 989 N N . ASP A 1 121 ? -30.611 15.664 7.766 1.00 62.75 121 ASP A N 1
ATOM 990 C CA . ASP A 1 121 ? -30.952 14.440 8.511 1.00 62.75 121 ASP A CA 1
ATOM 991 C C . ASP A 1 121 ? -29.850 13.364 8.481 1.00 62.75 121 ASP A C 1
ATOM 993 O O . ASP A 1 121 ? -30.017 12.254 8.991 1.00 62.75 121 ASP A O 1
ATOM 997 N N . GLY A 1 122 ? -28.702 13.655 7.862 1.00 56.03 122 GLY A N 1
ATOM 998 C CA . GLY A 1 122 ? -27.604 12.709 7.690 1.00 56.03 122 GLY A CA 1
ATOM 999 C C . GLY A 1 122 ? -26.856 12.436 8.993 1.00 56.03 122 GLY A C 1
ATOM 1000 O O . GLY A 1 122 ? -25.751 12.938 9.163 1.00 56.03 122 GLY A O 1
ATOM 1001 N N . ALA A 1 123 ? -27.443 11.640 9.892 1.00 51.47 123 ALA A N 1
ATOM 1002 C CA . ALA A 1 123 ? -26.842 11.139 11.135 1.00 51.47 123 ALA A CA 1
ATOM 1003 C C . ALA A 1 123 ? -26.007 12.188 11.902 1.00 51.47 123 ALA A C 1
ATOM 1005 O O . ALA A 1 123 ? -24.861 11.935 12.290 1.00 51.47 123 ALA A O 1
ATOM 1006 N N . THR A 1 124 ? -26.595 13.371 12.109 1.00 44.09 124 THR A N 1
ATOM 1007 C CA . THR A 1 124 ? -25.988 14.500 12.825 1.00 44.09 124 THR A CA 1
ATOM 1008 C C . THR A 1 124 ? -25.820 14.158 14.308 1.00 44.09 124 THR A C 1
ATOM 1010 O O . THR A 1 124 ? -26.712 14.386 15.125 1.00 44.09 124 THR A O 1
ATOM 1013 N N . ILE A 1 125 ? -24.665 13.593 14.667 1.00 46.16 125 ILE A N 1
ATOM 1014 C CA . ILE A 1 125 ? -24.296 13.342 16.060 1.00 46.16 125 ILE A CA 1
ATOM 1015 C C . ILE A 1 125 ? -23.643 14.602 16.641 1.00 46.16 125 ILE A C 1
ATOM 1017 O O . ILE A 1 125 ? -22.599 15.053 16.187 1.00 46.16 125 ILE A O 1
ATOM 1021 N N . CYS A 1 126 ? -24.285 15.115 17.693 1.00 31.42 126 CYS A N 1
ATOM 1022 C CA . CYS A 1 126 ? -23.937 16.298 18.483 1.00 31.42 126 CYS A CA 1
ATOM 1023 C C . CYS A 1 126 ? -24.149 17.678 17.817 1.00 31.42 126 CYS A C 1
ATOM 1025 O O . CYS A 1 126 ? -23.812 17.927 16.662 1.00 31.42 126 CYS A O 1
ATOM 1027 N N . ARG A 1 127 ? -24.707 18.621 18.595 1.00 34.53 127 ARG A N 1
ATOM 1028 C CA . ARG A 1 127 ? -25.045 19.999 18.174 1.00 34.53 127 ARG A CA 1
ATOM 1029 C C . ARG A 1 127 ? -23.850 20.970 18.206 1.00 34.53 127 ARG A C 1
ATOM 1031 O O . ARG A 1 127 ? -24.036 22.166 18.410 1.00 34.53 127 ARG A O 1
ATOM 1038 N N . SER A 1 128 ? -22.632 20.491 17.968 1.00 34.38 128 SER A N 1
ATOM 1039 C CA . SER A 1 128 ? -21.496 21.354 17.638 1.00 34.38 128 SER A CA 1
ATOM 1040 C C . SER A 1 128 ? -20.623 20.713 16.556 1.00 34.38 128 SER A C 1
ATOM 1042 O O . SER A 1 128 ? -20.290 19.536 16.601 1.00 34.38 128 SER A O 1
ATOM 1044 N N . THR A 1 129 ? -20.263 21.517 15.555 1.00 34.53 129 THR A N 1
ATOM 1045 C CA . THR A 1 129 ? -19.150 21.244 14.625 1.00 34.53 129 THR A CA 1
ATOM 1046 C C . THR A 1 129 ? -19.233 19.971 13.765 1.00 34.53 129 THR A C 1
ATOM 1048 O O . THR A 1 129 ? -18.296 19.200 13.641 1.00 34.53 129 THR A O 1
ATOM 1051 N N . SER A 1 130 ? -20.311 19.837 13.006 1.00 32.28 130 SER A N 1
ATOM 1052 C CA . SER A 1 130 ? -20.253 19.520 11.562 1.00 32.28 130 SER A CA 1
ATOM 1053 C C . SER A 1 130 ? -18.845 19.542 10.838 1.00 32.28 130 SER A C 1
ATOM 1055 O O . SER A 1 130 ? -18.497 20.590 10.302 1.00 32.28 130 SER A O 1
ATOM 1057 N N . VAL A 1 131 ? -18.072 18.438 10.650 1.00 36.28 131 VAL A N 1
ATOM 1058 C CA . VAL A 1 131 ? -16.661 18.455 10.082 1.00 36.28 131 VAL A CA 1
ATOM 1059 C C . VAL A 1 131 ? -16.352 18.135 8.565 1.00 36.28 131 VAL A C 1
ATOM 1061 O O . VAL A 1 131 ? -15.191 18.009 8.211 1.00 36.28 131 VAL A O 1
ATOM 1064 N N . ARG A 1 132 ? -17.331 17.995 7.646 1.00 33.34 132 ARG A N 1
ATOM 1065 C CA . ARG A 1 132 ? -17.270 17.642 6.174 1.00 33.34 132 ARG A CA 1
ATOM 1066 C C . ARG A 1 132 ? -16.309 16.520 5.642 1.00 33.34 132 ARG A C 1
ATOM 1068 O O . ARG A 1 132 ? -15.111 16.764 5.546 1.00 33.34 132 ARG A O 1
ATOM 1075 N N . ILE A 1 133 ? -16.811 15.354 5.153 1.00 29.61 133 ILE A N 1
ATOM 1076 C CA . ILE A 1 133 ? -16.014 14.357 4.365 1.00 29.61 133 ILE A CA 1
ATOM 1077 C C . ILE A 1 133 ? -15.793 15.000 2.992 1.00 29.61 133 ILE A C 1
ATOM 1079 O O . ILE A 1 133 ? -16.487 14.768 2.008 1.00 29.61 133 ILE A O 1
ATOM 1083 N N . LEU A 1 134 ? -14.800 15.879 2.936 1.00 29.28 134 LEU A N 1
ATOM 1084 C CA . LEU A 1 134 ? -13.964 15.946 1.758 1.00 29.28 134 LEU A CA 1
ATOM 1085 C C . LEU A 1 134 ? -12.899 14.874 1.919 1.00 29.28 134 LEU A C 1
ATOM 1087 O O . LEU A 1 134 ? -12.284 14.741 2.977 1.00 29.28 134 LEU A O 1
ATOM 1091 N N . THR A 1 135 ? -12.639 14.148 0.839 1.00 31.86 135 THR A N 1
ATOM 1092 C CA . THR A 1 135 ? -11.555 13.172 0.723 1.00 31.86 135 THR A CA 1
ATOM 1093 C C . THR A 1 135 ? -10.186 13.871 0.685 1.00 31.86 135 THR A C 1
ATOM 1095 O O . THR A 1 135 ? -9.411 13.705 -0.252 1.00 31.86 135 THR A O 1
ATOM 1098 N N . ARG A 1 136 ? -9.844 14.640 1.728 1.00 29.84 136 ARG A N 1
ATOM 1099 C CA . ARG A 1 136 ? -8.456 14.962 2.078 1.00 29.84 136 ARG A CA 1
ATOM 1100 C C . ARG A 1 136 ? -7.876 13.804 2.880 1.00 29.84 136 ARG A C 1
ATOM 1102 O O . ARG A 1 136 ? -7.525 13.926 4.048 1.00 29.84 136 ARG A O 1
ATOM 1109 N N . ILE A 1 137 ? -7.756 12.666 2.200 1.00 38.03 137 ILE A N 1
ATOM 1110 C CA . ILE A 1 137 ? -6.764 11.668 2.582 1.00 38.03 137 ILE A CA 1
ATOM 1111 C C . ILE A 1 137 ? -5.425 12.394 2.496 1.00 38.03 137 ILE A C 1
ATOM 1113 O O . ILE A 1 137 ? -5.099 12.954 1.446 1.00 38.03 137 ILE A O 1
ATOM 1117 N N . ILE A 1 138 ? -4.688 12.435 3.606 1.00 35.31 138 ILE A N 1
ATOM 1118 C CA . ILE A 1 138 ? -3.339 12.998 3.643 1.00 35.31 138 ILE A CA 1
ATOM 1119 C C . ILE A 1 138 ? -2.438 12.030 2.873 1.00 35.31 138 ILE A C 1
ATOM 1121 O O . ILE A 1 138 ? -1.783 11.159 3.440 1.00 35.31 138 ILE A O 1
ATOM 1125 N N . LEU A 1 139 ? -2.451 12.168 1.547 1.00 31.17 139 LEU A N 1
ATOM 1126 C CA . LEU A 1 139 ? -1.405 11.665 0.677 1.00 31.17 139 LEU A CA 1
ATOM 1127 C C . LEU A 1 139 ? -0.125 12.376 1.102 1.00 31.17 139 LEU A C 1
ATOM 1129 O O . LEU A 1 139 ? 0.084 13.543 0.765 1.00 31.17 139 LEU A O 1
ATOM 1133 N N . VAL A 1 140 ? 0.726 11.668 1.844 1.00 29.78 140 VAL A N 1
ATOM 1134 C CA . VAL A 1 140 ? 2.108 12.081 2.095 1.00 29.78 140 VAL A CA 1
ATOM 1135 C C . VAL A 1 140 ? 2.872 11.927 0.780 1.00 29.78 140 VAL A C 1
ATOM 1137 O O . VAL A 1 140 ? 3.620 10.978 0.561 1.00 29.78 140 VAL A O 1
ATOM 1140 N N . SER A 1 141 ? 2.626 12.859 -0.139 1.00 28.77 141 SER A N 1
ATOM 1141 C CA . SER A 1 141 ? 3.428 13.020 -1.340 1.00 28.77 141 SER A CA 1
ATOM 1142 C C . SER A 1 141 ? 4.808 13.480 -0.898 1.00 28.77 141 SER A C 1
ATOM 1144 O O . SER A 1 141 ? 4.975 14.626 -0.483 1.00 28.77 141 SER A O 1
ATOM 1146 N N . SER A 1 142 ? 5.795 12.588 -0.984 1.00 30.89 142 SER A N 1
ATOM 1147 C CA . SER A 1 142 ? 7.202 12.896 -0.714 1.00 30.89 142 SER A CA 1
ATOM 1148 C C . SER A 1 142 ? 7.793 13.747 -1.846 1.00 30.89 142 SER A C 1
ATOM 1150 O O . SER A 1 142 ? 8.632 13.309 -2.635 1.00 30.89 142 SER A O 1
ATOM 1152 N N . ALA A 1 143 ? 7.308 14.984 -1.953 1.00 27.97 143 ALA A N 1
ATOM 1153 C CA . ALA A 1 143 ? 7.935 16.037 -2.728 1.00 27.97 143 ALA A CA 1
ATOM 1154 C C . ALA A 1 143 ? 9.078 16.616 -1.887 1.00 27.97 143 ALA A C 1
ATOM 1156 O O . ALA A 1 143 ? 8.877 17.490 -1.047 1.00 27.97 143 ALA A O 1
ATOM 1157 N N . ALA A 1 144 ? 10.285 16.092 -2.095 1.00 32.84 144 ALA A N 1
ATOM 1158 C CA . ALA A 1 144 ? 11.495 16.654 -1.514 1.00 32.84 144 ALA A CA 1
ATOM 1159 C C . ALA A 1 144 ? 11.862 17.968 -2.229 1.00 32.84 144 ALA A C 1
ATOM 1161 O O . ALA A 1 144 ? 12.688 17.979 -3.140 1.00 32.84 144 ALA A O 1
ATOM 1162 N N . THR A 1 145 ? 11.242 19.073 -1.822 1.00 30.67 145 THR A N 1
ATOM 1163 C CA . THR A 1 145 ? 11.709 20.434 -2.121 1.00 30.67 145 THR A CA 1
ATOM 1164 C C . THR A 1 145 ? 12.653 20.893 -1.015 1.00 30.67 145 THR A C 1
ATOM 1166 O O . THR A 1 145 ? 12.317 20.793 0.163 1.00 30.67 145 THR A O 1
ATOM 1169 N N . HIS A 1 146 ? 13.845 21.366 -1.388 1.00 26.80 146 HIS A N 1
ATOM 1170 C CA . HIS A 1 146 ? 14.772 22.002 -0.451 1.00 26.80 146 HIS A CA 1
ATOM 1171 C C . HIS A 1 146 ? 14.116 23.239 0.177 1.00 26.80 146 HIS A C 1
ATOM 1173 O O . HIS A 1 146 ? 13.608 24.093 -0.546 1.00 26.80 146 HIS A O 1
ATOM 1179 N N . CYS A 1 147 ? 14.178 23.354 1.504 1.00 25.20 147 CYS A N 1
ATOM 1180 C CA . CYS A 1 147 ? 14.060 24.648 2.167 1.00 25.20 147 CYS A CA 1
ATOM 1181 C C . CYS A 1 147 ? 15.457 25.269 2.227 1.00 25.20 147 CYS A C 1
ATOM 1183 O O . CYS A 1 147 ? 16.273 24.845 3.046 1.00 25.20 147 CYS A O 1
ATOM 1185 N N . GLU A 1 148 ? 15.733 26.264 1.386 1.00 27.50 148 GLU A N 1
ATOM 1186 C CA . GLU A 1 148 ? 16.816 27.206 1.672 1.00 27.50 148 GLU A CA 1
ATOM 1187 C C . GLU A 1 148 ? 16.385 28.103 2.834 1.00 27.50 148 GLU A C 1
ATOM 1189 O O . GLU A 1 148 ? 15.334 28.742 2.802 1.00 27.50 148 GLU A O 1
ATOM 1194 N N . SER A 1 149 ? 17.178 28.092 3.902 1.00 35.28 149 SER A N 1
ATOM 1195 C CA . SER A 1 149 ? 16.917 28.854 5.116 1.00 35.28 149 SER A CA 1
ATOM 1196 C C . SER A 1 149 ? 17.646 30.196 5.081 1.00 35.28 149 SER A C 1
ATOM 1198 O O . SER A 1 149 ? 18.754 30.314 5.604 1.00 35.28 149 SER A O 1
ATOM 1200 N N . THR A 1 150 ? 16.999 31.216 4.525 1.00 36.72 150 THR A N 1
ATOM 1201 C CA . THR A 1 150 ? 17.349 32.621 4.767 1.00 36.72 150 THR A CA 1
ATOM 1202 C C . THR A 1 150 ? 16.076 33.441 4.907 1.00 36.72 150 THR A C 1
ATOM 1204 O O . THR A 1 150 ? 15.399 33.696 3.920 1.00 36.72 150 THR A O 1
ATOM 1207 N N . ASP A 1 151 ? 15.753 33.845 6.134 1.00 31.50 151 ASP A N 1
ATOM 1208 C CA . ASP A 1 151 ? 15.711 35.275 6.442 1.00 31.50 151 ASP A CA 1
ATOM 1209 C C . ASP A 1 151 ? 15.773 35.514 7.953 1.00 31.50 151 ASP A C 1
ATOM 1211 O O . ASP A 1 151 ? 15.220 34.772 8.768 1.00 31.50 151 ASP A O 1
ATOM 1215 N N . SER A 1 152 ? 16.537 36.535 8.330 1.00 31.47 152 SER A N 1
ATOM 1216 C CA . SER A 1 152 ? 16.830 36.889 9.715 1.00 31.47 152 SER A CA 1
ATOM 1217 C C . SER A 1 152 ? 15.740 37.774 10.311 1.00 31.47 152 SER A C 1
ATOM 1219 O O . SER A 1 152 ? 15.444 38.829 9.753 1.00 31.47 152 SER A O 1
ATOM 1221 N N . CYS A 1 153 ? 15.242 37.437 11.503 1.00 28.53 153 CYS A N 1
ATOM 1222 C CA . CYS A 1 153 ? 14.508 38.406 12.316 1.00 28.53 153 CYS A CA 1
ATOM 1223 C C . CYS A 1 153 ? 15.408 39.584 12.722 1.00 28.53 153 CYS A C 1
ATOM 1225 O O . CYS A 1 153 ? 16.375 39.407 13.471 1.00 28.53 153 CYS A O 1
ATOM 1227 N N . ARG A 1 154 ? 15.009 40.784 12.303 1.00 31.53 154 ARG A N 1
ATOM 1228 C CA . ARG A 1 154 ? 15.216 42.051 13.007 1.00 31.53 154 ARG A CA 1
ATOM 1229 C C . ARG A 1 154 ? 13.995 42.938 12.810 1.00 31.53 154 ARG A C 1
ATOM 1231 O O . ARG A 1 154 ? 13.409 42.851 11.711 1.00 31.53 154 ARG A O 1
#

pLDDT: mean 72.28, std 23.6, range [25.2, 95.38]

Secondary structure (DSSP, 8-state):
------------SEEE----EEETTEEEEEEE--EEEEE--S-HHHHTSS-HHHHHHHHHH-HHHHHEEEEEEEEEESSSSS-EEEEEESS-----SSS---TTTTPPPS-------SSTTS---SSS--------------------------

Radius of gyration: 20.69 Å; chains: 1; bounding box: 50×78×39 Å